Protein AF-A0A5C2LI53-F1 (afdb_monomer)

Secondary structure (DSSP, 8-state):
------PPTT-PPPHHHHHTT-S---PPPHHHHHSTTS--TT---SS--STT---EE-THHHHH-SEEEEE-SSTT-EEEEEHHHHHHHH-PEE---PPP-

Structure (mmCIF, N/CA/C/O backbone):
data_AF-A0A5C2LI53-F1
#
_entry.id   AF-A0A5C2LI53-F1
#
loop_
_atom_site.group_PDB
_atom_site.id
_atom_site.type_symbol
_atom_site.label_atom_id
_atom_site.label_alt_id
_atom_site.label_comp_id
_atom_site.label_asym_id
_atom_site.label_entity_id
_atom_site.label_seq_id
_atom_site.pdbx_PDB_ins_code
_atom_site.Cartn_x
_atom_site.Cartn_y
_atom_site.Cartn_z
_atom_site.occupancy
_atom_site.B_iso_or_equiv
_atom_site.auth_seq_id
_atom_site.auth_comp_id
_atom_site.auth_asym_id
_atom_site.auth_atom_id
_atom_site.pdbx_PDB_model_num
ATOM 1 N N . MET A 1 1 ? 5.589 -2.624 -7.686 1.00 42.66 1 MET A N 1
ATOM 2 C CA . MET A 1 1 ? 6.926 -1.994 -7.892 1.00 42.66 1 MET A CA 1
ATOM 3 C C . MET A 1 1 ? 7.922 -3.103 -8.300 1.00 42.66 1 MET A C 1
ATOM 5 O O . MET A 1 1 ? 7.733 -4.206 -7.803 1.00 42.66 1 MET A O 1
ATOM 9 N N . CYS A 1 2 ? 8.877 -2.899 -9.235 1.00 26.73 2 CYS A N 1
ATOM 10 C CA . CYS A 1 2 ? 9.823 -3.942 -9.738 1.00 26.73 2 CYS A CA 1
ATOM 11 C C . CYS A 1 2 ? 11.276 -3.742 -9.255 1.00 26.73 2 CYS A C 1
ATOM 13 O O . CYS A 1 2 ? 11.662 -2.613 -8.977 1.00 26.73 2 CYS A O 1
ATOM 15 N N . TRP A 1 3 ? 12.074 -4.824 -9.231 1.00 45.69 3 TRP A N 1
ATOM 16 C CA . TRP A 1 3 ? 13.337 -4.968 -8.476 1.00 45.69 3 TRP A CA 1
ATOM 17 C C . TRP A 1 3 ? 14.522 -5.429 -9.352 1.00 45.69 3 TRP A C 1
ATOM 19 O O . TRP A 1 3 ? 14.313 -6.133 -10.339 1.00 45.69 3 TRP A O 1
ATOM 29 N N . ARG A 1 4 ? 15.765 -5.073 -8.978 1.00 33.28 4 ARG A N 1
ATOM 30 C CA . ARG A 1 4 ? 17.018 -5.536 -9.619 1.00 33.28 4 ARG A CA 1
ATOM 31 C C . ARG A 1 4 ? 18.122 -5.821 -8.582 1.00 33.28 4 ARG A C 1
ATOM 33 O O . ARG A 1 4 ? 18.146 -5.208 -7.516 1.00 33.28 4 ARG A O 1
ATOM 40 N N . SER A 1 5 ? 19.022 -6.751 -8.909 1.00 37.84 5 SER A N 1
A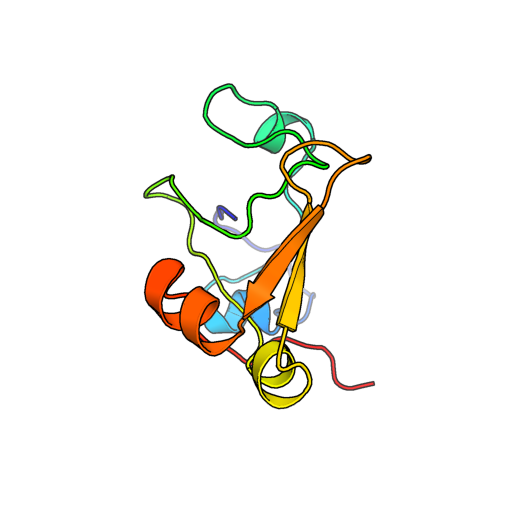TOM 41 C CA . SER A 1 5 ? 19.998 -7.387 -8.009 1.00 37.84 5 SER A CA 1
ATOM 42 C C . SER A 1 5 ? 21.371 -6.698 -8.027 1.00 37.84 5 SER A C 1
ATOM 44 O O . SER A 1 5 ? 22.051 -6.758 -9.048 1.00 37.84 5 SER A O 1
ATOM 46 N N . SER A 1 6 ? 21.780 -6.074 -6.911 1.00 41.28 6 SER A N 1
ATOM 47 C CA . SER A 1 6 ? 23.143 -6.094 -6.308 1.00 41.28 6 SER A CA 1
ATOM 48 C C . SER A 1 6 ? 23.352 -4.909 -5.337 1.00 41.28 6 SER A C 1
ATOM 50 O O . SER A 1 6 ? 23.028 -3.771 -5.687 1.00 41.28 6 SER A O 1
ATOM 52 N N . PRO A 1 7 ? 23.873 -5.114 -4.109 1.00 43.03 7 PRO A N 1
ATOM 53 C CA . PRO A 1 7 ? 24.007 -4.045 -3.119 1.00 43.03 7 PRO A CA 1
ATOM 54 C C . PRO A 1 7 ? 25.406 -3.387 -3.120 1.00 43.03 7 PRO A C 1
ATOM 56 O O . PRO A 1 7 ? 26.402 -4.098 -3.135 1.00 43.03 7 PRO A O 1
ATOM 59 N N . PRO A 1 8 ? 25.514 -2.054 -2.926 1.00 47.03 8 PRO A N 1
ATOM 60 C CA . PRO A 1 8 ? 26.653 -1.489 -2.195 1.00 47.03 8 PRO A CA 1
ATOM 61 C C . PRO A 1 8 ? 26.505 -1.719 -0.684 1.00 47.03 8 PRO A C 1
ATOM 63 O O . PRO A 1 8 ? 25.383 -1.669 -0.157 1.00 47.03 8 PRO A O 1
ATOM 66 N N . ILE A 1 9 ? 27.640 -1.979 -0.035 1.00 51.22 9 ILE A N 1
ATOM 67 C CA . ILE A 1 9 ? 27.845 -2.291 1.388 1.00 51.22 9 ILE A CA 1
ATOM 68 C C . ILE A 1 9 ? 27.347 -1.129 2.276 1.00 51.22 9 ILE A C 1
ATOM 70 O O . ILE A 1 9 ? 27.630 0.029 1.985 1.00 51.22 9 ILE A O 1
ATOM 74 N N . GLY A 1 10 ? 26.599 -1.430 3.351 1.00 55.38 10 GLY A N 1
ATOM 75 C CA . GLY A 1 10 ? 26.389 -0.498 4.476 1.00 55.38 10 GLY A CA 1
ATOM 76 C C . GLY A 1 10 ? 25.009 0.157 4.682 1.00 55.38 10 GLY A C 1
ATOM 77 O O . GLY A 1 10 ? 24.894 0.997 5.568 1.00 55.38 10 GLY A O 1
ATOM 78 N N . ARG A 1 11 ? 23.940 -0.191 3.943 1.00 56.59 11 ARG A N 1
ATOM 79 C CA . ARG A 1 11 ? 22.567 0.288 4.262 1.00 56.59 11 ARG A CA 1
ATOM 80 C C . ARG A 1 11 ? 21.708 -0.811 4.904 1.00 56.59 11 ARG A C 1
ATOM 82 O O . ARG A 1 11 ? 21.666 -1.906 4.342 1.00 56.59 11 ARG A O 1
ATOM 89 N N . PRO A 1 12 ? 20.980 -0.532 6.008 1.00 65.06 12 PRO A N 1
ATOM 90 C CA . PRO A 1 12 ? 20.012 -1.476 6.555 1.00 65.06 12 PRO A CA 1
ATOM 91 C C . PRO A 1 12 ? 18.905 -1.753 5.530 1.00 65.06 12 PRO A C 1
ATOM 93 O O . PRO A 1 12 ? 18.419 -0.846 4.848 1.00 65.06 12 PRO A O 1
ATOM 96 N N . ILE A 1 13 ? 18.527 -3.025 5.409 1.00 68.88 13 ILE A N 1
ATOM 97 C CA . ILE A 1 13 ? 17.489 -3.487 4.483 1.00 68.88 13 ILE A CA 1
ATOM 98 C C . ILE A 1 13 ? 16.140 -2.945 4.967 1.00 68.88 13 ILE A C 1
ATOM 100 O O . ILE A 1 13 ? 15.777 -3.135 6.129 1.00 68.88 13 ILE A O 1
ATOM 104 N N . SER A 1 14 ? 15.393 -2.269 4.090 1.00 80.19 14 SER A N 1
ATOM 105 C CA . SER A 1 14 ? 14.085 -1.716 4.453 1.00 80.19 14 SER A CA 1
ATOM 106 C C . SER A 1 14 ? 13.075 -2.834 4.759 1.00 80.19 14 SER A C 1
ATOM 108 O O . SER A 1 14 ? 13.158 -3.903 4.147 1.00 80.19 14 SER A O 1
ATOM 110 N N . PRO A 1 15 ? 12.088 -2.611 5.648 1.00 81.06 15 PRO A N 1
ATOM 111 C CA . PRO A 1 15 ? 11.033 -3.592 5.922 1.00 81.06 15 PRO A CA 1
ATOM 112 C C . PRO A 1 15 ? 10.329 -4.090 4.651 1.00 81.06 15 PRO A C 1
ATOM 114 O O . PRO A 1 15 ? 10.128 -5.289 4.482 1.00 81.06 15 PRO A O 1
ATOM 117 N N . ALA A 1 16 ? 10.068 -3.184 3.702 1.00 80.00 16 ALA A N 1
ATOM 118 C CA . ALA A 1 16 ? 9.485 -3.520 2.404 1.00 80.00 16 ALA A CA 1
ATOM 119 C C . ALA A 1 16 ? 10.388 -4.440 1.558 1.00 80.00 16 ALA A C 1
ATOM 121 O O . ALA A 1 16 ? 9.898 -5.377 0.933 1.00 80.00 16 ALA A O 1
ATOM 122 N N . ALA A 1 17 ? 11.707 -4.207 1.551 1.00 82.19 17 ALA A N 1
ATOM 123 C CA . ALA A 1 17 ? 12.647 -5.080 0.851 1.00 82.19 17 ALA A CA 1
ATOM 124 C C . ALA A 1 17 ? 12.715 -6.463 1.512 1.00 82.19 17 ALA A C 1
ATOM 126 O O . ALA A 1 17 ? 12.601 -7.466 0.814 1.00 82.19 17 ALA A O 1
ATOM 127 N N . ARG A 1 18 ? 12.804 -6.521 2.850 1.00 80.56 18 ARG A N 1
ATOM 128 C CA . ARG A 1 18 ? 12.812 -7.789 3.601 1.00 80.56 18 ARG A CA 1
ATOM 129 C C . ARG A 1 18 ? 11.573 -8.628 3.307 1.00 80.56 18 ARG A C 1
ATOM 131 O O . ARG A 1 18 ? 11.702 -9.825 3.086 1.00 80.56 18 ARG A O 1
ATOM 138 N N . HIS A 1 19 ? 10.402 -7.998 3.278 1.00 81.19 19 HIS A N 1
ATOM 139 C CA . HIS A 1 19 ? 9.134 -8.686 3.056 1.00 81.19 19 HIS A CA 1
ATOM 140 C C . HIS A 1 19 ? 9.065 -9.384 1.687 1.00 81.19 19 HIS A C 1
ATOM 142 O O . HIS A 1 19 ? 8.601 -10.513 1.584 1.00 81.19 19 HIS A O 1
ATOM 148 N N . ILE A 1 20 ? 9.601 -8.754 0.641 1.00 79.25 20 ILE A N 1
ATOM 149 C CA . ILE A 1 20 ? 9.571 -9.291 -0.729 1.00 79.25 20 ILE A CA 1
ATOM 150 C C . ILE A 1 20 ? 10.779 -10.216 -1.005 1.00 79.25 20 ILE A C 1
ATOM 152 O O . ILE A 1 20 ? 10.921 -10.742 -2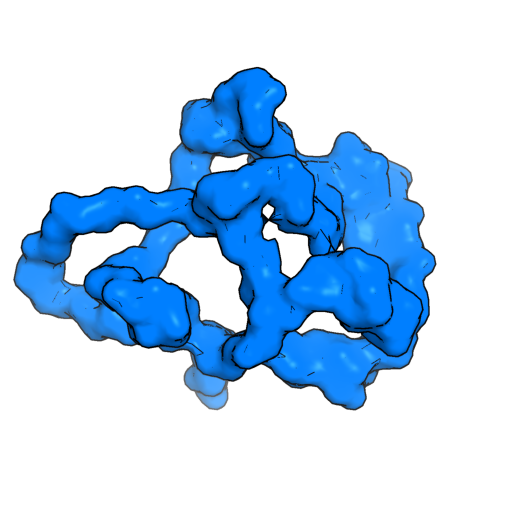.107 1.00 79.25 20 ILE A O 1
ATOM 156 N N . GLY A 1 21 ? 11.657 -10.435 -0.017 1.00 79.88 21 GLY A N 1
ATOM 157 C CA . GLY A 1 21 ? 12.914 -11.177 -0.186 1.00 79.88 21 GLY A CA 1
ATOM 158 C C . GLY A 1 21 ? 13.979 -10.401 -0.972 1.00 79.88 21 GLY A C 1
ATOM 159 O O . GLY A 1 21 ? 14.940 -10.977 -1.476 1.00 79.88 21 GLY A O 1
ATOM 160 N N . GLY A 1 22 ? 13.808 -9.085 -1.104 1.00 80.81 22 GLY A N 1
ATOM 161 C CA . GLY A 1 22 ? 14.741 -8.187 -1.770 1.00 80.81 22 GLY A CA 1
ATOM 162 C C . GLY A 1 22 ? 15.852 -7.694 -0.842 1.00 80.81 22 GLY A C 1
ATOM 163 O O . GLY A 1 22 ? 15.693 -7.568 0.370 1.00 80.81 22 GLY A O 1
ATOM 164 N N . SER A 1 23 ? 16.992 -7.337 -1.430 1.00 75.88 23 SER A N 1
ATOM 165 C CA . SER A 1 23 ? 18.134 -6.780 -0.695 1.00 75.88 23 SER A CA 1
ATOM 166 C C . SER A 1 23 ? 18.046 -5.262 -0.490 1.00 75.88 23 SER A C 1
ATOM 168 O O . SER A 1 23 ? 18.692 -4.729 0.413 1.00 75.88 23 SER A O 1
ATOM 170 N N . LYS A 1 24 ? 17.251 -4.547 -1.304 1.00 74.56 24 LYS A N 1
ATOM 171 C CA . LYS A 1 24 ? 17.018 -3.091 -1.236 1.00 74.56 24 LYS A CA 1
ATOM 172 C C . LYS A 1 24 ? 15.641 -2.732 -1.777 1.00 74.56 24 LYS A C 1
ATOM 174 O O . LYS A 1 24 ? 15.137 -3.437 -2.641 1.00 74.56 24 LYS A O 1
ATOM 179 N N . ALA A 1 25 ? 15.096 -1.603 -1.320 1.00 76.69 25 ALA A N 1
ATOM 180 C CA . ALA A 1 25 ? 13.943 -0.940 -1.923 1.00 76.69 25 ALA A CA 1
ATOM 181 C C . ALA A 1 25 ? 14.283 0.505 -2.274 1.00 76.69 25 ALA A C 1
ATOM 183 O O . ALA A 1 25 ? 14.940 1.202 -1.499 1.00 76.69 25 ALA A O 1
ATOM 184 N N . SER A 1 26 ? 13.803 0.947 -3.429 1.00 76.00 26 SER A N 1
ATOM 185 C CA . SER A 1 26 ? 13.871 2.327 -3.894 1.00 76.00 26 SER A CA 1
ATOM 186 C C . SER A 1 26 ? 12.550 2.699 -4.555 1.00 76.00 26 SER A C 1
ATOM 188 O O . SER A 1 26 ? 11.797 1.833 -5.003 1.00 76.00 26 SER A O 1
ATOM 190 N N . LEU A 1 27 ? 12.274 3.997 -4.627 1.00 77.75 27 LEU A N 1
ATOM 191 C CA . LEU A 1 27 ? 11.203 4.496 -5.478 1.00 77.75 27 LEU A CA 1
ATOM 192 C C . LEU A 1 27 ? 11.583 4.264 -6.945 1.00 77.75 27 LEU A C 1
ATOM 194 O O . LEU A 1 27 ? 12.759 4.365 -7.302 1.00 77.75 27 LEU A O 1
ATOM 198 N N . ALA A 1 28 ? 10.595 3.935 -7.775 1.00 74.31 28 ALA A N 1
ATOM 199 C CA . ALA A 1 28 ? 10.801 3.830 -9.214 1.00 74.31 28 ALA A CA 1
ATOM 200 C C . ALA A 1 28 ? 11.122 5.218 -9.792 1.00 74.31 28 ALA A C 1
ATOM 202 O O . ALA A 1 28 ? 10.544 6.223 -9.371 1.00 74.31 28 ALA A O 1
ATOM 203 N N . SER A 1 29 ? 12.047 5.276 -10.747 1.00 73.81 29 SER A N 1
ATOM 204 C CA . SER A 1 29 ? 12.392 6.520 -11.436 1.00 73.81 29 SER A CA 1
ATOM 205 C C . SER A 1 29 ? 11.240 6.995 -12.335 1.00 73.81 29 SER A C 1
ATOM 207 O O . SER A 1 29 ? 10.450 6.174 -12.804 1.00 73.81 29 SER A O 1
ATOM 209 N N . PRO A 1 30 ? 11.137 8.300 -12.654 1.00 69.38 30 PRO A N 1
ATOM 210 C CA . PRO A 1 30 ? 10.086 8.796 -13.542 1.00 69.38 30 PRO A CA 1
ATOM 211 C C . PRO A 1 30 ? 10.030 8.076 -14.898 1.00 69.38 30 PRO A C 1
ATOM 213 O O . PRO A 1 30 ? 8.945 7.773 -15.384 1.00 69.38 30 PRO A O 1
ATOM 216 N N . ALA A 1 31 ? 11.190 7.733 -15.469 1.00 68.44 31 ALA A N 1
ATOM 217 C CA . ALA A 1 31 ? 11.286 7.007 -16.736 1.00 68.44 31 ALA A CA 1
ATOM 218 C C . ALA A 1 31 ? 10.726 5.573 -16.651 1.00 68.44 31 ALA A C 1
ATOM 220 O O . ALA A 1 31 ? 10.028 5.124 -17.557 1.00 68.44 31 ALA A O 1
ATOM 221 N N . GLU A 1 32 ? 10.970 4.860 -15.547 1.00 68.19 32 GLU A N 1
ATOM 222 C CA . GLU A 1 32 ? 10.420 3.511 -15.317 1.00 68.19 32 GLU A CA 1
ATOM 223 C C . GLU A 1 32 ? 8.898 3.510 -15.129 1.00 68.19 32 GLU A C 1
ATOM 225 O O . GLU A 1 32 ? 8.244 2.474 -15.277 1.00 68.19 32 GLU A O 1
ATOM 230 N N . VAL A 1 33 ? 8.346 4.667 -14.778 1.00 64.56 33 VAL A N 1
ATOM 231 C CA . VAL A 1 33 ? 6.935 4.854 -14.457 1.00 64.56 33 VAL A CA 1
ATOM 232 C C . VAL A 1 33 ? 6.155 5.480 -15.629 1.00 64.56 33 VAL A C 1
ATOM 234 O O . VAL A 1 33 ? 4.943 5.328 -15.670 1.00 64.56 33 VAL A O 1
ATOM 237 N N . GLU A 1 34 ? 6.818 6.120 -16.603 1.00 61.22 34 GLU A N 1
ATOM 238 C CA . GLU A 1 34 ? 6.208 6.668 -17.840 1.00 61.22 34 GLU A CA 1
ATOM 239 C C . GLU A 1 34 ? 6.245 5.684 -19.031 1.00 61.22 34 GLU A C 1
ATOM 241 O O 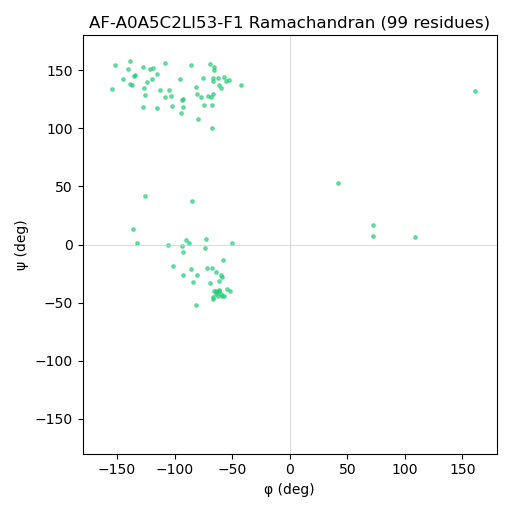. GLU A 1 34 ? 5.663 5.953 -20.079 1.00 61.22 34 GLU A O 1
ATOM 246 N N . SER A 1 35 ? 6.905 4.526 -18.902 1.00 60.91 35 SER A N 1
ATOM 247 C CA . SER A 1 35 ? 6.862 3.473 -19.931 1.00 60.91 35 SER A CA 1
ATOM 248 C C . SER A 1 35 ? 5.404 3.067 -20.233 1.00 60.91 35 SER A C 1
ATOM 250 O O . SER A 1 35 ? 4.630 2.935 -19.288 1.00 60.91 35 SER A O 1
ATOM 252 N N . PRO A 1 36 ? 5.006 2.805 -21.496 1.00 53.72 36 PRO A N 1
ATOM 253 C CA . PRO A 1 36 ? 3.606 2.575 -21.901 1.00 53.72 36 PRO A CA 1
ATOM 254 C C . PRO A 1 36 ? 2.887 1.417 -21.185 1.00 53.72 36 PRO A C 1
ATOM 256 O O . PRO A 1 36 ? 1.664 1.323 -21.233 1.00 53.72 36 PRO A O 1
ATOM 259 N N . HIS A 1 37 ? 3.625 0.558 -20.479 1.00 53.31 37 HIS A N 1
ATOM 260 C CA . HIS A 1 37 ? 3.082 -0.522 -19.654 1.00 53.31 37 HIS A CA 1
ATOM 261 C C . HIS A 1 37 ? 2.880 -0.144 -18.178 1.00 53.31 37 HIS A C 1
ATOM 263 O O . HIS A 1 37 ? 2.481 -0.996 -17.378 1.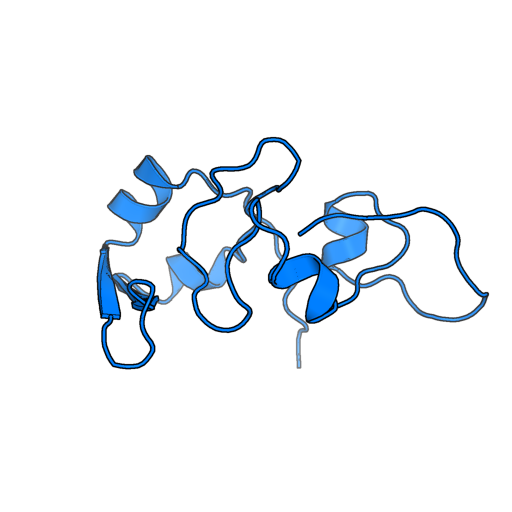00 53.31 37 HIS A O 1
ATOM 269 N N . ARG A 1 38 ? 3.221 1.085 -17.769 1.00 55.00 38 ARG A N 1
ATOM 270 C CA . ARG A 1 38 ? 3.284 1.500 -16.364 1.00 55.00 38 A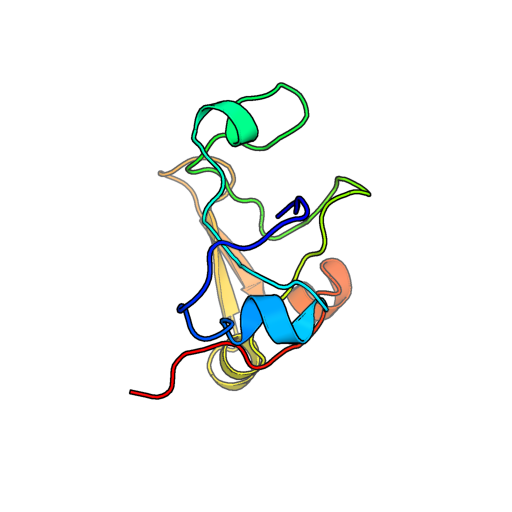RG A CA 1
ATOM 271 C C . ARG A 1 38 ? 2.713 2.900 -16.166 1.00 55.00 38 ARG A C 1
ATOM 273 O O . ARG A 1 38 ? 2.836 3.805 -16.976 1.00 55.00 38 ARG A O 1
ATOM 280 N N . LEU A 1 39 ? 1.967 2.998 -15.079 1.00 53.91 39 LEU A N 1
ATOM 281 C CA . LEU A 1 39 ? 1.096 4.101 -14.713 1.00 53.91 39 LEU A CA 1
ATOM 282 C C . LEU A 1 39 ? 1.906 5.363 -14.400 1.00 53.91 39 LEU A C 1
ATOM 284 O O . LEU A 1 39 ? 2.664 5.344 -13.438 1.00 53.91 39 LEU A O 1
ATOM 288 N N . ARG A 1 40 ? 1.677 6.462 -15.133 1.00 52.72 40 ARG A N 1
ATOM 289 C CA . ARG A 1 40 ? 2.296 7.785 -14.905 1.00 52.72 40 ARG A CA 1
ATOM 290 C C . ARG A 1 40 ? 2.354 8.150 -13.412 1.00 52.72 40 ARG A C 1
ATOM 292 O O . ARG A 1 40 ? 1.350 8.019 -12.712 1.00 52.72 40 ARG A O 1
ATOM 299 N N . VAL A 1 41 ? 3.490 8.698 -12.967 1.00 45.09 41 VAL A N 1
ATOM 300 C CA . VAL A 1 41 ? 3.994 8.922 -11.577 1.00 45.09 41 VAL A CA 1
ATOM 301 C C . VAL A 1 41 ? 3.047 9.602 -10.563 1.00 45.09 41 VAL A C 1
ATOM 303 O O . VAL A 1 41 ? 3.409 9.816 -9.414 1.00 45.09 41 VAL A O 1
ATOM 306 N N . ARG A 1 42 ? 1.809 9.947 -10.909 1.00 43.34 42 ARG A N 1
ATOM 307 C CA . ARG A 1 42 ? 0.829 10.546 -9.978 1.00 43.34 42 ARG A CA 1
ATOM 308 C C . ARG A 1 42 ? -0.573 9.946 -10.091 1.00 43.34 42 ARG A C 1
ATOM 310 O O . ARG A 1 42 ? -1.532 10.520 -9.594 1.00 43.34 42 ARG A O 1
ATOM 317 N N . ARG A 1 43 ? -0.701 8.808 -10.776 1.00 57.69 43 ARG A N 1
ATOM 318 C CA . ARG A 1 43 ? -1.972 8.164 -11.137 1.00 57.69 43 ARG A CA 1
ATOM 319 C C . ARG A 1 43 ? -2.009 6.720 -10.655 1.00 57.69 43 ARG A C 1
ATOM 321 O O . ARG A 1 43 ? -2.402 5.843 -11.412 1.00 57.69 43 ARG A O 1
ATOM 328 N N . HIS A 1 44 ? -1.533 6.448 -9.442 1.00 60.72 44 HIS A N 1
ATOM 329 C CA . HIS A 1 44 ? -1.516 5.086 -8.922 1.00 60.72 44 HIS A CA 1
ATOM 330 C C . HIS A 1 44 ? -2.946 4.603 -8.690 1.00 60.72 44 HIS A C 1
ATOM 332 O O . HIS A 1 44 ? -3.590 4.976 -7.715 1.00 60.72 44 HIS A O 1
ATOM 338 N N . SER A 1 45 ? -3.438 3.804 -9.638 1.00 66.12 45 SER A N 1
ATOM 339 C CA . SER A 1 45 ? -4.596 2.950 -9.433 1.00 66.12 45 SER A CA 1
ATOM 340 C C . SER A 1 45 ? -4.342 2.120 -8.177 1.00 66.12 45 SER A C 1
ATOM 342 O O . SER A 1 45 ? -3.207 1.673 -7.973 1.00 66.12 45 SER A O 1
ATOM 344 N N . PRO A 1 46 ? -5.366 1.886 -7.348 1.00 76.06 46 PRO A N 1
ATOM 345 C CA . PRO A 1 46 ? -5.218 1.031 -6.181 1.00 76.06 46 PRO A CA 1
ATOM 346 C C . PRO A 1 46 ? -5.121 -0.456 -6.557 1.00 76.06 46 PRO A C 1
ATOM 348 O O . PRO A 1 46 ? -5.035 -1.317 -5.695 1.00 76.06 46 PRO A O 1
ATOM 351 N N . PHE A 1 47 ? -5.088 -0.766 -7.853 1.00 82.12 47 PHE A N 1
ATOM 352 C CA . PHE A 1 47 ? -4.977 -2.111 -8.385 1.00 82.12 47 PHE A CA 1
ATOM 353 C C . PHE A 1 47 ? -3.662 -2.289 -9.147 1.00 82.12 47 PHE A C 1
ATOM 355 O O . PHE A 1 47 ? -3.160 -1.374 -9.808 1.00 82.12 47 PHE A O 1
ATOM 362 N N . SER A 1 48 ? -3.119 -3.503 -9.090 1.00 78.75 48 SER A N 1
ATOM 363 C CA . SER A 1 48 ? -2.015 -3.917 -9.954 1.00 78.75 48 SER A CA 1
ATOM 364 C C . SER A 1 48 ? -2.556 -4.784 -11.083 1.00 78.75 48 SER A C 1
ATOM 366 O O . SER A 1 48 ? -3.103 -5.852 -10.835 1.00 78.75 48 SER A O 1
ATOM 368 N N . PHE A 1 49 ? -2.373 -4.340 -12.326 1.00 73.50 49 PHE A N 1
ATOM 369 C CA . PHE A 1 49 ? -2.792 -5.082 -13.524 1.00 73.50 49 PHE A CA 1
ATOM 370 C C . PHE A 1 49 ? -1.618 -5.720 -14.279 1.00 73.50 49 PHE A C 1
ATOM 372 O O . PHE A 1 49 ? -1.809 -6.347 -15.316 1.00 73.50 49 PHE A O 1
ATOM 379 N N . HIS A 1 50 ? -0.386 -5.544 -13.792 1.00 76.62 50 HIS A N 1
ATOM 380 C CA . HIS A 1 50 ? 0.816 -6.002 -14.483 1.00 76.62 50 HIS A CA 1
ATOM 381 C C . HIS A 1 50 ? 1.428 -7.204 -13.742 1.00 76.62 50 HIS A C 1
ATOM 383 O O . HIS A 1 50 ? 1.765 -7.060 -12.567 1.00 76.62 50 HIS A O 1
ATOM 389 N N . PRO A 1 51 ? 1.697 -8.345 -14.407 1.00 76.56 51 PRO A N 1
ATOM 390 C CA . PRO A 1 51 ? 2.144 -9.579 -13.742 1.00 76.56 51 PRO A CA 1
ATOM 391 C C . PRO A 1 51 ? 3.484 -9.427 -13.005 1.00 76.56 51 PRO A C 1
ATOM 393 O O . PRO A 1 51 ? 3.705 -10.023 -11.960 1.00 76.56 51 PRO A O 1
ATOM 396 N N . ALA A 1 52 ? 4.377 -8.570 -13.507 1.00 78.62 52 ALA A N 1
ATOM 397 C CA . ALA A 1 52 ? 5.637 -8.246 -12.830 1.00 78.62 52 ALA A CA 1
ATOM 398 C C . ALA A 1 52 ? 5.505 -7.333 -11.584 1.00 78.62 52 ALA A C 1
ATOM 400 O O . ALA A 1 52 ? 6.518 -7.018 -10.957 1.00 78.62 52 ALA A O 1
ATOM 401 N N . LEU A 1 53 ? 4.306 -6.846 -11.237 1.00 78.94 53 LEU A N 1
ATOM 402 C CA . LEU A 1 53 ? 4.087 -5.932 -10.114 1.00 78.94 53 LEU A CA 1
ATOM 403 C C . LEU A 1 53 ? 3.216 -6.585 -9.036 1.00 78.94 53 LEU A C 1
ATOM 405 O O . LEU A 1 53 ? 2.032 -6.832 -9.241 1.00 78.94 53 LEU A O 1
ATOM 409 N N . ARG A 1 54 ? 3.793 -6.755 -7.844 1.00 85.00 54 ARG A N 1
ATOM 410 C CA . ARG A 1 54 ? 3.049 -7.104 -6.626 1.00 85.00 54 ARG A CA 1
ATOM 411 C C . ARG A 1 54 ? 2.417 -5.854 -6.017 1.00 85.00 54 ARG A C 1
ATOM 413 O O . ARG A 1 54 ? 3.083 -4.812 -5.929 1.00 85.00 54 ARG A O 1
ATOM 420 N N . LEU A 1 55 ? 1.155 -5.979 -5.612 1.00 87.50 55 LEU A N 1
ATOM 421 C CA . LEU A 1 55 ? 0.439 -5.013 -4.785 1.00 87.50 55 LEU A CA 1
ATOM 422 C C . LEU A 1 55 ? 0.612 -5.433 -3.324 1.00 87.50 55 LEU A C 1
ATOM 424 O O . LEU A 1 55 ? 0.207 -6.532 -2.965 1.00 87.50 55 LEU A O 1
ATOM 428 N N . VAL A 1 56 ? 1.229 -4.579 -2.511 1.00 89.75 56 VAL A N 1
ATOM 429 C CA . VAL A 1 56 ? 1.491 -4.846 -1.090 1.00 89.75 56 VAL A CA 1
ATOM 430 C C . VAL A 1 56 ? 0.926 -3.690 -0.271 1.00 89.75 56 VAL A C 1
ATOM 432 O O . VAL A 1 56 ? 1.138 -2.532 -0.640 1.00 89.75 56 VAL A O 1
ATOM 435 N N . ALA A 1 57 ? 0.219 -3.987 0.818 1.00 91.56 57 ALA A N 1
ATOM 436 C CA . ALA A 1 57 ? -0.407 -2.994 1.687 1.00 91.56 57 ALA A CA 1
ATOM 437 C C . ALA A 1 57 ? -0.154 -3.290 3.173 1.00 91.56 57 ALA A C 1
ATOM 4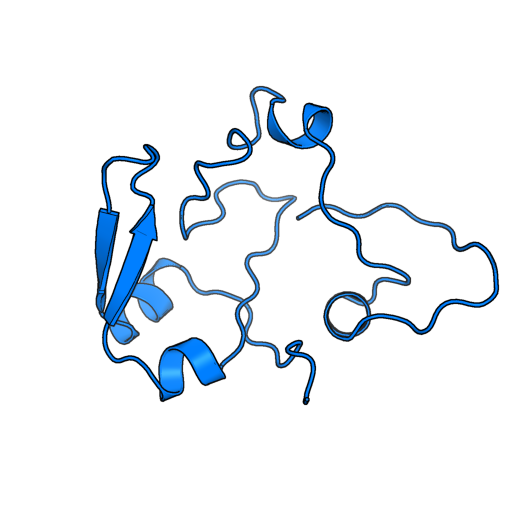39 O O . ALA A 1 57 ? -0.076 -4.446 3.588 1.00 91.56 57 ALA A O 1
ATOM 440 N N . ASP A 1 58 ? -0.019 -2.228 3.971 1.00 92.56 58 ASP A N 1
ATOM 441 C CA . ASP A 1 58 ? 0.157 -2.336 5.422 1.00 92.56 58 ASP A CA 1
ATOM 442 C C . ASP A 1 58 ? -1.207 -2.556 6.099 1.00 92.56 58 ASP A C 1
ATOM 444 O O . ASP A 1 58 ? -2.133 -1.788 5.818 1.00 92.56 58 ASP A O 1
ATOM 448 N N . PRO A 1 59 ? -1.361 -3.571 6.974 1.00 94.56 59 PRO A N 1
ATOM 449 C CA . PRO A 1 59 ? -2.658 -3.936 7.556 1.00 94.56 59 PRO A CA 1
ATOM 450 C C . PRO A 1 59 ? -3.310 -2.794 8.339 1.00 94.56 59 PRO A C 1
ATOM 452 O O . PRO A 1 59 ? -4.534 -2.673 8.350 1.00 94.56 59 PRO A O 1
ATOM 455 N N . LEU A 1 60 ? -2.502 -1.889 8.904 1.00 93.75 60 LEU A N 1
ATOM 456 C CA . LEU A 1 60 ? -3.000 -0.747 9.668 1.00 93.75 60 LEU A CA 1
ATOM 457 C C . LEU A 1 60 ? -3.902 0.175 8.832 1.00 93.75 60 LEU A C 1
ATOM 459 O O . LEU A 1 60 ? -4.750 0.870 9.388 1.00 93.75 60 LEU A O 1
ATOM 463 N N . LEU A 1 61 ? -3.726 0.199 7.505 1.00 92.38 61 LEU A N 1
ATOM 464 C CA . LEU A 1 61 ? -4.598 0.952 6.603 1.00 92.38 61 LEU A CA 1
ATOM 465 C C . LEU A 1 61 ? -6.051 0.471 6.704 1.00 92.38 61 LEU A C 1
ATOM 467 O O . LEU A 1 61 ? -6.962 1.288 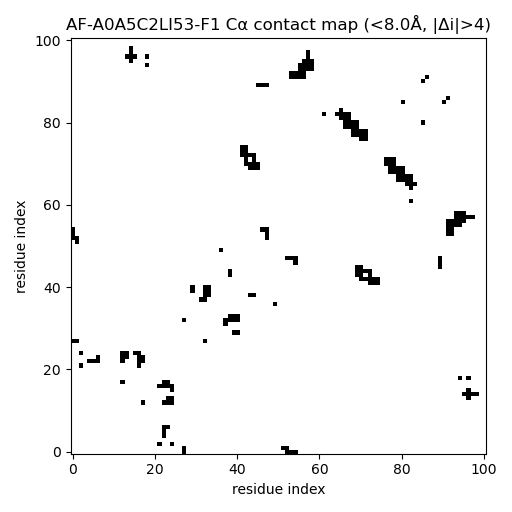6.753 1.00 92.38 61 LEU A O 1
ATOM 471 N N . PHE A 1 62 ? -6.248 -0.842 6.770 1.00 94.94 62 PHE A N 1
ATOM 472 C CA . PHE A 1 62 ? -7.566 -1.473 6.774 1.00 94.94 62 PHE A CA 1
ATOM 473 C C . PHE A 1 62 ? -8.171 -1.519 8.178 1.00 94.94 62 PHE A C 1
ATOM 475 O O . PHE A 1 62 ? -9.375 -1.374 8.339 1.00 94.94 62 PHE A O 1
ATOM 482 N N . GLU A 1 63 ? -7.331 -1.648 9.207 1.00 94.94 63 GLU A N 1
ATOM 483 C CA . GLU A 1 63 ? -7.767 -1.641 10.610 1.00 94.94 63 GLU A CA 1
ATOM 484 C C . GLU A 1 63 ? -8.270 -0.264 11.066 1.00 94.94 63 GLU A C 1
ATOM 486 O O . GLU A 1 63 ? -9.153 -0.170 11.917 1.00 94.94 63 GLU A O 1
ATOM 491 N N . ARG A 1 64 ? -7.693 0.824 10.535 1.00 95.44 64 ARG A N 1
ATOM 492 C CA . ARG A 1 64 ? -8.007 2.192 10.982 1.00 95.44 64 ARG A CA 1
ATOM 493 C C . ARG A 1 64 ? -9.113 2.869 10.193 1.00 95.44 64 ARG A C 1
ATOM 495 O O . ARG A 1 64 ? -9.723 3.801 10.716 1.00 95.44 64 ARG A O 1
ATOM 502 N N . PHE A 1 65 ? -9.314 2.478 8.939 1.00 95.56 65 PHE A N 1
ATOM 503 C CA . PHE A 1 65 ? -10.182 3.207 8.026 1.00 95.56 65 PHE A CA 1
ATOM 504 C C . PHE A 1 65 ? -11.207 2.258 7.401 1.00 95.56 65 PHE A C 1
ATOM 506 O O . PHE A 1 65 ? -10.813 1.341 6.684 1.00 95.56 65 PHE A O 1
ATOM 513 N N . PRO A 1 66 ? -12.516 2.481 7.618 1.00 96.56 66 PRO A N 1
ATOM 514 C CA . PRO A 1 66 ? -13.559 1.685 6.969 1.00 96.56 66 PRO A CA 1
ATOM 515 C C . PRO A 1 66 ? -13.682 2.009 5.474 1.00 96.56 66 PRO A C 1
ATOM 517 O O . PRO A 1 66 ? -14.197 1.207 4.708 1.00 96.56 66 PRO A O 1
ATOM 520 N N . GLN A 1 67 ? -13.191 3.177 5.049 1.00 96.31 67 GLN A N 1
ATOM 521 C CA . GLN A 1 67 ? -13.173 3.604 3.656 1.00 96.31 67 GLN A CA 1
ATOM 522 C C . GLN A 1 67 ? -11.825 4.213 3.288 1.00 96.31 67 GLN A C 1
ATOM 524 O O . GLN A 1 67 ? -11.207 4.919 4.090 1.00 96.31 67 GLN A O 1
ATOM 529 N N . ILE A 1 68 ? -11.392 3.986 2.050 1.00 93.62 68 ILE A N 1
ATOM 530 C CA . ILE A 1 68 ? -10.106 4.453 1.534 1.00 93.62 68 ILE A CA 1
ATOM 531 C C . ILE A 1 68 ? -10.328 5.258 0.257 1.00 93.62 68 ILE A C 1
ATOM 533 O O . ILE A 1 68 ? -10.978 4.805 -0.685 1.00 93.62 68 ILE A O 1
ATOM 537 N N . ALA A 1 69 ? -9.757 6.462 0.219 1.00 90.94 69 ALA A N 1
ATOM 538 C CA . ALA A 1 69 ? -9.768 7.318 -0.957 1.00 90.94 69 ALA A CA 1
ATOM 539 C C . ALA A 1 69 ? -8.514 7.087 -1.811 1.00 90.94 69 ALA A C 1
ATOM 541 O O . ALA A 1 69 ? -7.385 7.24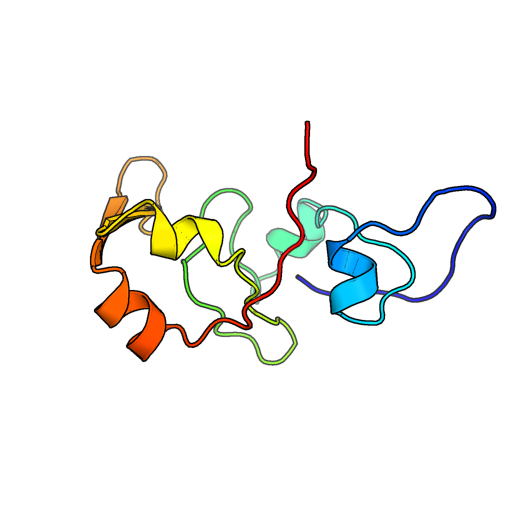7 -1.345 1.00 90.94 69 ALA A O 1
ATOM 542 N N . PHE A 1 70 ? -8.716 6.782 -3.089 1.00 86.62 70 PHE A N 1
ATOM 543 C CA . PHE A 1 70 ? -7.657 6.619 -4.077 1.00 86.62 70 PHE A CA 1
ATOM 544 C C . PHE A 1 70 ? -7.803 7.623 -5.210 1.00 86.62 70 PHE A C 1
ATOM 546 O O . PHE A 1 70 ? -8.906 8.031 -5.565 1.00 86.62 70 PHE A O 1
ATOM 553 N N . ASN A 1 71 ? -6.685 7.989 -5.831 1.00 82.06 71 ASN A N 1
ATOM 554 C CA . ASN A 1 71 ? -6.698 8.819 -7.030 1.00 82.06 71 ASN A CA 1
ATOM 555 C C . ASN A 1 71 ? -7.332 8.047 -8.201 1.00 82.06 71 ASN A C 1
ATOM 557 O O . ASN A 1 71 ? -6.904 6.942 -8.533 1.00 82.06 71 ASN A O 1
ATOM 561 N N . ALA A 1 72 ? -8.301 8.647 -8.890 1.00 81.25 72 ALA A N 1
ATOM 562 C CA . ALA A 1 72 ? -9.056 8.011 -9.975 1.00 81.25 72 ALA A CA 1
ATOM 563 C C . ALA A 1 72 ? -8.340 8.111 -11.338 1.00 81.25 72 ALA A C 1
ATOM 565 O O . ALA A 1 72 ? -8.949 8.385 -12.372 1.00 81.25 72 ALA A O 1
ATOM 566 N N . GLY A 1 73 ? -7.010 8.002 -11.344 1.00 72.31 73 GLY A N 1
ATOM 567 C CA . GLY A 1 73 ? -6.193 8.237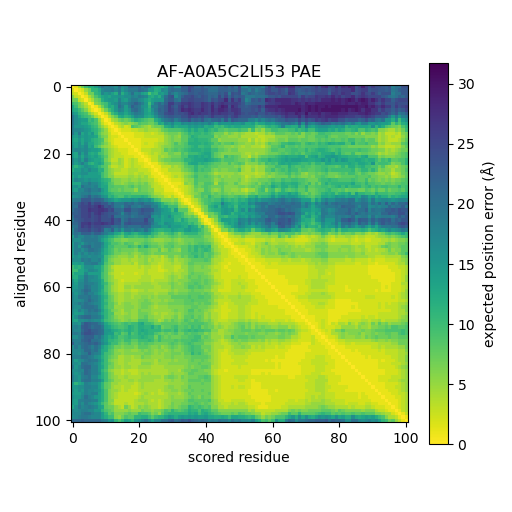 -12.538 1.00 72.31 73 GLY A CA 1
ATOM 568 C C . GLY A 1 73 ? -6.085 9.710 -12.961 1.00 72.31 73 GLY A C 1
ATOM 569 O O . GLY A 1 73 ? -5.508 9.996 -14.014 1.00 72.31 73 GLY A O 1
ATOM 570 N N . ARG A 1 74 ? -6.594 10.651 -12.156 1.00 73.19 74 ARG A N 1
ATOM 571 C CA . ARG A 1 74 ? -6.416 12.100 -12.321 1.00 73.19 74 ARG A CA 1
ATOM 572 C C . ARG A 1 74 ? -6.322 12.785 -10.950 1.00 73.19 74 ARG A C 1
ATOM 574 O O . ARG A 1 74 ? -7.099 12.414 -10.079 1.00 73.19 74 ARG A O 1
ATOM 581 N N . PRO A 1 75 ? -5.467 13.812 -10.788 1.00 74.19 75 PRO A N 1
ATOM 582 C CA . PRO A 1 75 ? -5.242 14.478 -9.499 1.00 74.19 75 PRO A CA 1
ATOM 583 C C . PRO A 1 75 ? -6.478 15.196 -8.944 1.00 74.19 75 PRO A C 1
ATOM 585 O O . PRO A 1 75 ? -6.564 15.409 -7.741 1.00 74.19 75 PRO A O 1
ATOM 588 N N . ASP A 1 76 ? -7.421 15.565 -9.811 1.00 83.94 76 ASP A N 1
ATOM 589 C CA . ASP A 1 76 ? -8.668 16.252 -9.474 1.00 83.94 76 ASP A CA 1
ATOM 590 C C . ASP A 1 76 ? -9.826 15.293 -9.161 1.00 83.94 76 ASP A C 1
ATOM 592 O O . ASP A 1 76 ? -10.956 15.741 -8.973 1.00 83.94 76 ASP A O 1
ATOM 596 N N . ARG A 1 77 ? -9.589 13.974 -9.147 1.00 83.31 77 ARG A N 1
ATOM 597 C CA . ARG A 1 77 ? -10.641 12.977 -8.931 1.00 83.31 77 ARG A CA 1
ATOM 598 C C . ARG A 1 77 ? -10.198 11.878 -7.985 1.00 83.31 77 ARG A C 1
ATOM 600 O O . ARG A 1 77 ? -9.126 11.294 -8.138 1.00 83.31 77 ARG A O 1
ATOM 607 N N . SER A 1 78 ? -11.106 11.524 -7.089 1.00 88.31 78 SER A N 1
ATOM 608 C CA . SER A 1 78 ? -10.932 10.421 -6.155 1.00 88.31 78 SER A CA 1
ATOM 609 C C . SER A 1 78 ? -12.037 9.388 -6.331 1.00 88.31 78 SER A C 1
ATOM 611 O O . SER A 1 78 ? -13.154 9.725 -6.720 1.00 88.31 78 SER A O 1
ATOM 613 N N . ILE A 1 79 ? -11.718 8.135 -6.032 1.00 87.69 79 ILE A N 1
ATOM 614 C CA . ILE A 1 79 ? -12.686 7.063 -5.795 1.00 87.69 79 ILE A CA 1
ATOM 615 C C . ILE A 1 79 ? -12.560 6.700 -4.321 1.00 87.69 79 ILE A C 1
ATOM 617 O O . ILE A 1 79 ? -11.445 6.551 -3.823 1.00 87.69 79 ILE A O 1
ATOM 621 N N . ILE A 1 80 ? -13.691 6.580 -3.637 1.00 93.12 80 ILE A N 1
ATOM 622 C CA . ILE A 1 80 ? -13.758 6.090 -2.263 1.00 93.12 80 ILE A CA 1
ATOM 623 C C . ILE A 1 80 ? -14.257 4.650 -2.337 1.00 93.12 80 ILE A C 1
ATOM 625 O O . ILE A 1 80 ? -15.264 4.394 -2.995 1.00 93.12 80 ILE A O 1
ATOM 629 N N . LEU A 1 81 ? -13.534 3.728 -1.711 1.00 93.88 81 LEU A N 1
ATOM 630 C CA . LEU A 1 81 ? -13.902 2.316 -1.630 1.00 93.88 81 LEU A CA 1
ATOM 631 C C . LEU A 1 81 ? -14.071 1.920 -0.170 1.00 93.88 81 LEU A C 1
ATOM 633 O O . LEU A 1 81 ? -13.294 2.373 0.673 1.00 93.88 81 LEU A O 1
ATOM 637 N N . ASP A 1 82 ? -15.054 1.067 0.104 1.00 97.62 82 ASP A N 1
ATOM 638 C CA . ASP A 1 82 ? -15.109 0.332 1.361 1.00 97.62 82 ASP A CA 1
ATOM 639 C C . ASP A 1 82 ? -13.876 -0.576 1.481 1.00 97.62 82 ASP A C 1
ATOM 641 O O . ASP A 1 82 ? -13.364 -1.102 0.486 1.00 97.62 82 ASP A O 1
ATOM 645 N N . THR A 1 83 ? -13.353 -0.706 2.694 1.00 96.50 83 THR A N 1
ATOM 646 C CA . THR A 1 83 ? -12.152 -1.495 2.959 1.00 96.50 83 THR A CA 1
ATOM 647 C C . THR A 1 83 ? -12.359 -2.979 2.661 1.00 96.50 83 THR A C 1
ATOM 649 O O . THR A 1 83 ? -11.460 -3.603 2.094 1.00 96.50 83 THR A O 1
ATOM 652 N N . GLU A 1 84 ? -13.515 -3.548 3.000 1.00 97.12 84 GLU A N 1
ATOM 653 C CA . GLU A 1 84 ? -13.815 -4.957 2.749 1.00 97.12 84 GLU A CA 1
ATOM 654 C C . GLU A 1 84 ? -13.924 -5.222 1.245 1.00 97.12 84 GLU A C 1
ATOM 656 O O . GLU A 1 84 ? -13.253 -6.118 0.720 1.00 97.12 84 GLU A O 1
ATOM 661 N N . ASP A 1 85 ? -14.658 -4.367 0.530 1.00 96.75 85 ASP A N 1
ATOM 662 C CA . ASP A 1 85 ? -14.763 -4.433 -0.931 1.00 96.75 85 ASP A CA 1
ATOM 663 C C . ASP A 1 85 ? -13.390 -4.296 -1.594 1.00 96.75 85 ASP A C 1
ATOM 665 O O . ASP A 1 85 ? -13.030 -5.054 -2.502 1.00 96.75 85 ASP A O 1
ATOM 669 N N . TYR A 1 86 ? -12.579 -3.346 -1.127 1.00 95.38 86 TYR A N 1
ATOM 670 C CA . TYR A 1 86 ? -11.241 -3.147 -1.659 1.00 95.38 86 TYR A CA 1
ATOM 671 C C . TYR A 1 86 ? -10.353 -4.377 -1.445 1.00 95.38 86 TYR A C 1
ATOM 673 O O . TYR A 1 86 ? -9.673 -4.800 -2.382 1.00 95.38 86 TYR A O 1
ATOM 681 N N . LEU A 1 87 ? -10.373 -4.991 -0.259 1.00 95.06 87 LEU A N 1
ATOM 682 C CA . LEU A 1 87 ? -9.635 -6.228 0.009 1.00 95.06 87 LEU A CA 1
ATOM 683 C C . LEU A 1 87 ? -10.118 -7.377 -0.886 1.00 95.06 87 LEU A C 1
ATOM 685 O O . LEU A 1 87 ? -9.290 -8.120 -1.424 1.00 95.06 87 LEU A O 1
ATOM 689 N N . HIS A 1 88 ? -11.430 -7.485 -1.102 1.00 95.62 88 HIS A N 1
ATOM 690 C CA . HIS A 1 88 ? -12.027 -8.519 -1.944 1.00 95.62 88 HIS A CA 1
ATOM 691 C C . HIS A 1 88 ? -11.606 -8.400 -3.418 1.00 95.62 88 HIS A C 1
ATOM 693 O O . HIS A 1 88 ? -11.283 -9.407 -4.063 1.00 95.62 88 HIS A O 1
ATOM 699 N N . ILE A 1 89 ? -11.580 -7.168 -3.939 1.00 92.44 89 ILE A N 1
ATOM 700 C CA . ILE A 1 89 ? -11.270 -6.864 -5.341 1.00 92.44 89 ILE A CA 1
ATOM 701 C C . ILE A 1 89 ? -9.758 -6.847 -5.584 1.00 92.44 89 ILE A C 1
ATOM 703 O O . ILE A 1 89 ? -9.267 -7.497 -6.507 1.00 92.44 89 ILE A O 1
ATOM 707 N N . ALA A 1 90 ? -9.010 -6.084 -4.784 1.00 91.75 90 ALA A N 1
ATOM 708 C CA . ALA A 1 90 ? -7.598 -5.813 -5.032 1.00 91.75 90 ALA A CA 1
ATOM 709 C C . ALA A 1 90 ? -6.679 -6.947 -4.578 1.00 91.75 90 ALA A C 1
ATOM 711 O O . ALA A 1 90 ? -5.582 -7.080 -5.122 1.00 91.75 90 ALA A O 1
ATOM 712 N N . ARG A 1 91 ? -7.117 -7.736 -3.585 1.00 92.88 91 ARG A N 1
ATOM 713 C CA . ARG A 1 91 ? -6.377 -8.866 -3.000 1.00 92.88 91 ARG A CA 1
ATOM 714 C C . ARG A 1 91 ? -4.887 -8.547 -2.796 1.00 92.88 91 ARG A C 1
ATOM 716 O O . ARG A 1 91 ? -4.030 -9.267 -3.319 1.00 92.88 91 ARG A O 1
ATOM 723 N N . PRO A 1 92 ? -4.558 -7.439 -2.104 1.00 93.06 92 PRO A N 1
ATOM 724 C CA . PRO A 1 92 ? -3.173 -7.071 -1.882 1.00 93.06 92 PRO A CA 1
ATOM 725 C C . PRO A 1 92 ? -2.496 -8.106 -0.985 1.00 93.06 92 PRO A C 1
ATOM 727 O O . PRO A 1 92 ? -3.116 -8.724 -0.120 1.00 93.06 92 PRO A O 1
ATOM 730 N N . GLU A 1 93 ? -1.189 -8.240 -1.139 1.00 92.88 93 GLU A N 1
ATOM 731 C CA . GLU A 1 93 ? -0.378 -8.912 -0.140 1.00 92.88 93 GLU A CA 1
ATOM 732 C C . GLU A 1 93 ? -0.279 -8.040 1.115 1.00 92.88 93 GLU A C 1
ATOM 734 O O . GLU A 1 93 ? 0.057 -6.854 1.043 1.00 92.88 93 GLU A O 1
ATOM 739 N N . ILE A 1 94 ? -0.589 -8.625 2.270 1.00 92.88 94 ILE A N 1
ATOM 740 C CA . ILE A 1 94 ? -0.629 -7.903 3.540 1.00 92.88 94 ILE A CA 1
ATOM 741 C C . ILE A 1 94 ? 0.713 -8.025 4.247 1.00 92.88 94 ILE A C 1
ATOM 743 O O . ILE A 1 94 ? 1.193 -9.128 4.514 1.00 92.88 94 ILE A O 1
ATOM 747 N N . ALA A 1 95 ? 1.311 -6.880 4.570 1.00 91.25 95 ALA A N 1
ATOM 748 C CA . ALA A 1 95 ? 2.634 -6.838 5.168 1.00 91.25 95 ALA A CA 1
ATOM 749 C C . ALA A 1 95 ? 2.866 -5.590 6.002 1.00 91.25 95 ALA A C 1
ATOM 751 O O . ALA A 1 95 ? 2.661 -4.474 5.537 1.00 91.25 95 ALA A O 1
ATOM 752 N N . THR A 1 96 ? 3.410 -5.758 7.202 1.00 91.50 96 THR A N 1
ATOM 753 C CA . THR A 1 96 ? 3.850 -4.621 8.013 1.00 91.50 96 THR A CA 1
ATOM 754 C C . THR A 1 96 ? 5.209 -4.136 7.519 1.00 91.50 96 THR A C 1
ATOM 756 O O . THR A 1 96 ? 6.229 -4.795 7.727 1.00 91.50 96 THR A O 1
ATOM 759 N N . PHE A 1 97 ? 5.237 -2.974 6.868 1.00 85.75 97 PHE A N 1
ATOM 760 C CA . PHE A 1 97 ? 6.481 -2.352 6.393 1.00 85.75 97 PHE A CA 1
ATOM 761 C C . PHE A 1 97 ? 6.599 -0.868 6.739 1.00 85.75 97 PHE A C 1
ATOM 763 O O . PHE A 1 97 ? 7.602 -0.232 6.388 1.00 85.75 97 PHE A O 1
ATOM 770 N N . ARG A 1 98 ? 5.608 -0.313 7.447 1.00 84.31 98 ARG A N 1
ATOM 771 C CA . ARG A 1 98 ? 5.699 1.026 8.027 1.00 84.31 98 ARG A CA 1
ATOM 772 C C . ARG A 1 98 ? 6.901 1.140 8.965 1.00 84.31 98 ARG A C 1
ATOM 774 O O . ARG A 1 98 ? 7.252 0.208 9.689 1.00 84.31 98 ARG A O 1
ATOM 781 N N . ARG A 1 99 ? 7.528 2.315 8.974 1.00 79.88 99 ARG A N 1
ATOM 782 C CA . ARG A 1 99 ? 8.530 2.652 9.986 1.00 79.88 99 ARG A CA 1
ATOM 783 C C . ARG A 1 99 ? 7.789 3.007 11.272 1.00 79.88 99 ARG A C 1
ATOM 785 O O . ARG A 1 99 ? 6.899 3.850 11.236 1.00 79.88 99 ARG A O 1
ATOM 792 N N . LEU A 1 100 ? 8.143 2.360 12.376 1.00 72.81 100 LEU A N 1
ATOM 793 C CA . LEU A 1 100 ? 7.707 2.795 13.699 1.00 72.81 100 LEU A CA 1
ATOM 794 C C . LEU A 1 100 ? 8.527 4.045 14.044 1.00 72.81 100 LEU A C 1
ATOM 796 O O . LEU A 1 100 ? 9.758 4.006 13.966 1.00 72.81 100 LEU A O 1
ATOM 800 N N . SER A 1 101 ? 7.832 5.161 14.263 1.00 61.97 101 SER A N 1
ATOM 801 C CA . SER A 1 101 ? 8.401 6.425 14.742 1.00 61.97 101 SER A CA 1
ATOM 802 C C . SER A 1 101 ? 8.749 6.333 16.216 1.00 61.97 101 SER A C 1
ATOM 804 O O . SER A 1 101 ? 7.889 5.787 16.945 1.00 61.97 101 SER A O 1
#

Nearest PDB structures (foldseek):
  3op6-assembly1_A  TM=7.250E-01  e=6.738E-03  Legionella pneumophila subsp. pneumophila str. Philadelphia 1
  3rij-assembly3_C  TM=8.216E-01  e=1.231E-02  Thermus thermophilus HB8
  2dxa-assembly1_A  TM=7.911E-01  e=1.721E-02  Escherichia coli
  1dbu-assembly1_A  TM=7.916E-01  e=1.840E-02  Haemophilus influenzae
  3ri0-assembly2_B  TM=6.444E-01  e=8.237E-03  Thermus thermophilus HB8

Organism: Klebsiella pneumoniae (NCBI:txid573)

InterPro domains:
  IPR007214 YbaK/aminoacyl-tRNA synthetase-associated domain [PF04073] (17-87)
  IPR036754 YbaK/aminoacyl-tRNA synthetase-associated domain superfamily [G3DSA:3.90.960.10] (14-97)
  IPR036754 YbaK/aminoacyl-tRNA synthetase-associated domain superfamily [SSF55826] (17-97)

Radius of gyration: 14.98 Å; Cα contacts (8 Å, |Δi|>4): 123; chains: 1; bounding box: 43×27×37 Å

Sequence (101 aa):
MCWRSSPPIGRPISPAARHIGGSKASLASPAEVESPHRLRVRRHSPFSFHPALRLVADPLLFERFPQIAFNAGRPDRSIILDTEDYLHIARPEIATFRRLS

pLDDT: mean 76.31, std 17.22, range [26.73, 97.62]

Foldseek 3Di:
DADDDDDDPDDDAAQVCVVVVHRHDDDDDQVSQPPPVHQHPQQDDQADPDPRDAAEDEVVVLVPDQWDWDHNRDPVDIDIDGSVVSCVPRVHHYGHRDDDD

Solvent-accessible surface area (backbone atoms only — not comparable to full-atom values): 6535 Å² total; per-residue (Å²): 100,79,89,85,93,81,83,79,90,90,70,84,62,40,51,60,11,54,73,75,74,40,80,62,72,79,82,81,51,69,70,73,21,58,38,96,92,38,64,48,91,76,26,64,53,91,58,69,91,46,94,79,34,68,46,73,41,47,57,66,60,58,76,75,30,71,58,47,79,37,44,63,63,36,91,92,39,71,42,77,39,48,36,68,60,43,48,71,73,52,60,51,45,76,44,86,43,79,81,85,129

Mean predicted aligned error: 9.21 Å